Protein AF-A0A7V7VSE7-F1 (afdb_monomer_lite)

Organism: NCBI:txid94626

Secondary structure (DSSP, 8-state):
-PPPP-----------SS-EEEEEETTEEEEEE--TTEEE-TT-EEEE-SS-EEEEEEEEETT-SSEEEEEEETTS-EEEEEEEESSHHHHHHHHHHHHHHH-HHHHHTTTT-

pLDDT: mean 74.49, std 21.88, range [35.41, 97.75]

Structure (mmCIF, N/CA/C/O backbone):
data_AF-A0A7V7VSE7-F1
#
_entry.id   AF-A0A7V7VSE7-F1
#
loop_
_atom_site.group_PDB
_atom_site.id
_atom_site.type_symbol
_atom_site.label_atom_id
_atom_site.label_alt_id
_atom_site.label_comp_id
_atom_site.label_asym_id
_atom_site.label_entity_id
_atom_site.label_seq_id
_atom_site.pdbx_PDB_ins_code
_atom_site.Cartn_x
_atom_site.Cartn_y
_atom_site.Cartn_z
_atom_site.occupancy
_atom_site.B_iso_or_equiv
_atom_site.auth_seq_id
_atom_site.auth_comp_id
_atom_site.auth_asym_id
_at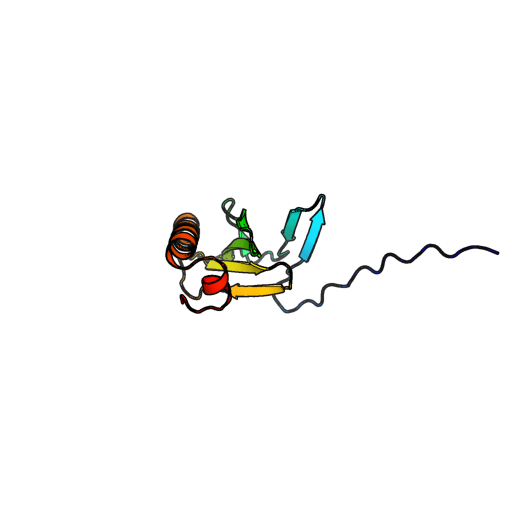om_site.auth_atom_id
_atom_site.pdbx_PDB_model_num
ATOM 1 N N . MET A 1 1 ? 43.118 -31.749 9.340 1.00 37.56 1 MET A N 1
ATOM 2 C CA . MET A 1 1 ? 42.564 -30.601 8.597 1.00 37.56 1 MET A CA 1
ATOM 3 C C . MET A 1 1 ? 41.081 -30.568 8.909 1.00 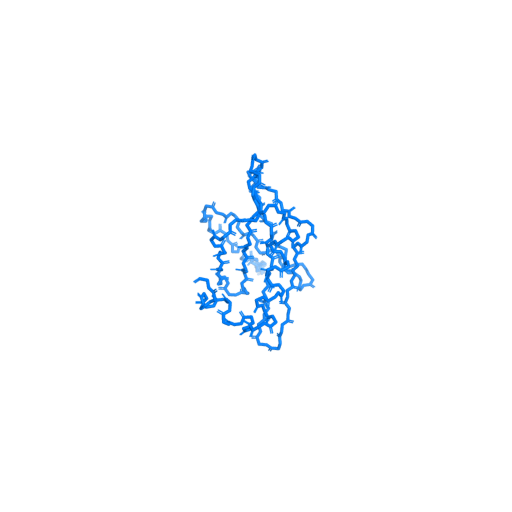37.56 1 MET A C 1
ATOM 5 O O . MET A 1 1 ? 40.406 -31.522 8.560 1.00 37.56 1 MET A O 1
ATOM 9 N N . LEU A 1 2 ? 40.616 -29.582 9.680 1.00 35.41 2 LEU A N 1
ATOM 10 C CA . LEU A 1 2 ? 39.188 -29.367 9.929 1.00 35.41 2 LEU A CA 1
ATOM 11 C C . LEU A 1 2 ? 38.733 -28.223 9.024 1.00 35.41 2 LEU A C 1
ATOM 13 O O . LEU A 1 2 ? 39.252 -27.112 9.131 1.00 35.41 2 LEU A O 1
ATOM 17 N N . GLU A 1 3 ? 37.801 -28.517 8.126 1.00 38.22 3 GLU A N 1
ATOM 18 C CA . GLU A 1 3 ? 37.113 -27.527 7.305 1.00 38.22 3 GLU A CA 1
ATOM 19 C C . GLU A 1 3 ? 36.203 -26.690 8.215 1.00 38.22 3 GLU A C 1
ATOM 21 O O . GLU A 1 3 ? 35.404 -27.226 8.985 1.00 38.22 3 GLU A O 1
ATOM 26 N N . LYS A 1 4 ? 36.371 -25.364 8.191 1.00 39.75 4 LYS A N 1
ATOM 27 C CA . LYS A 1 4 ? 35.483 -24.440 8.905 1.00 39.75 4 LYS A CA 1
ATOM 28 C C . LYS A 1 4 ? 34.152 -24.379 8.145 1.00 39.75 4 LYS A C 1
ATOM 30 O O . LYS A 1 4 ? 34.196 -24.193 6.929 1.00 39.75 4 LYS A O 1
ATOM 35 N N . PRO A 1 5 ? 32.988 -24.491 8.806 1.00 41.81 5 PRO A N 1
ATOM 36 C CA . PRO A 1 5 ? 31.719 -24.325 8.118 1.00 41.81 5 PRO A CA 1
ATOM 37 C C . PRO A 1 5 ? 31.585 -22.875 7.641 1.00 41.81 5 PRO A C 1
ATOM 39 O O . PRO A 1 5 ? 31.906 -21.939 8.377 1.00 41.81 5 PRO A O 1
ATOM 42 N N . LEU A 1 6 ? 31.136 -22.717 6.393 1.00 41.88 6 LEU A N 1
ATOM 43 C CA . LEU A 1 6 ? 30.760 -21.444 5.784 1.00 41.88 6 LEU A CA 1
ATOM 44 C C . LEU A 1 6 ? 29.816 -20.709 6.741 1.00 41.88 6 LEU A C 1
ATOM 46 O O . LEU A 1 6 ? 28.691 -21.148 6.990 1.00 41.88 6 LEU A O 1
ATOM 50 N N . ALA A 1 7 ? 30.306 -19.612 7.315 1.00 40.34 7 ALA A N 1
ATOM 51 C CA . ALA A 1 7 ? 29.472 -18.690 8.056 1.00 40.34 7 ALA A CA 1
ATOM 52 C C . ALA A 1 7 ? 28.401 -18.187 7.085 1.00 40.34 7 ALA A C 1
ATOM 54 O O . ALA A 1 7 ? 28.718 -17.499 6.116 1.00 40.34 7 ALA A O 1
ATOM 55 N N . HIS A 1 8 ? 27.146 -18.566 7.328 1.00 39.72 8 HIS A N 1
ATOM 56 C CA . HIS A 1 8 ? 26.007 -17.876 6.746 1.00 39.72 8 HIS A CA 1
ATOM 57 C C . HIS A 1 8 ? 26.137 -16.426 7.205 1.00 39.72 8 HIS A C 1
ATOM 59 O O . HIS A 1 8 ? 25.979 -16.124 8.389 1.00 39.72 8 HIS A O 1
ATOM 65 N N . GLN A 1 9 ? 26.560 -15.559 6.291 1.00 36.22 9 GLN A N 1
ATOM 66 C CA . GLN A 1 9 ? 26.650 -14.133 6.525 1.00 36.22 9 GLN A CA 1
ATOM 67 C C . GLN A 1 9 ? 25.216 -13.627 6.633 1.00 36.22 9 GLN A C 1
ATOM 69 O O . GLN A 1 9 ? 24.574 -13.310 5.638 1.00 36.22 9 GLN A O 1
ATOM 74 N N . TRP A 1 10 ? 24.691 -13.623 7.854 1.00 38.38 10 TRP A N 1
ATOM 75 C CA . TRP A 1 10 ? 23.495 -12.873 8.184 1.00 38.38 10 TRP A CA 1
ATOM 76 C C . TRP A 1 10 ? 23.835 -11.409 7.915 1.00 38.38 10 TRP A C 1
ATOM 78 O O . TRP A 1 10 ? 24.630 -10.812 8.645 1.00 38.38 10 TRP A O 1
ATOM 88 N N . LEU A 1 11 ? 23.311 -10.864 6.815 1.00 37.12 11 LEU A N 1
ATOM 89 C CA . LEU A 1 11 ? 23.272 -9.424 6.605 1.00 37.12 11 LEU A CA 1
ATOM 90 C C . LEU A 1 11 ? 22.561 -8.853 7.831 1.00 37.12 11 LEU A C 1
ATOM 92 O O . LEU A 1 11 ? 21.389 -9.148 8.058 1.00 37.12 11 LEU A O 1
ATOM 96 N N . GLN A 1 12 ? 23.295 -8.137 8.682 1.00 37.72 12 GLN A N 1
ATOM 97 C CA . GLN A 1 12 ? 22.669 -7.422 9.784 1.00 37.72 12 GLN A CA 1
ATOM 98 C C . GLN A 1 12 ? 21.836 -6.303 9.154 1.00 37.72 12 GLN A C 1
ATOM 100 O O . GLN A 1 12 ? 22.419 -5.486 8.437 1.00 37.72 12 GLN A O 1
ATOM 105 N N . PRO A 1 13 ? 20.508 -6.274 9.354 1.00 42.16 13 PRO A N 1
ATOM 106 C CA . PRO A 1 13 ? 19.697 -5.187 8.837 1.00 42.16 13 PRO A CA 1
ATOM 107 C C . PRO A 1 13 ? 20.158 -3.899 9.521 1.00 42.16 13 PRO A C 1
ATOM 109 O O . PRO A 1 13 ? 20.129 -3.783 10.748 1.00 42.16 13 PRO A O 1
ATOM 112 N N . THR A 1 14 ? 20.659 -2.949 8.734 1.00 42.12 14 THR A N 1
ATOM 113 C CA . THR A 1 14 ? 20.929 -1.597 9.216 1.00 42.12 14 THR A CA 1
ATOM 114 C C . THR A 1 14 ? 19.586 -0.943 9.502 1.00 42.12 14 THR A C 1
ATOM 116 O O . THR A 1 14 ? 18.744 -0.803 8.620 1.00 42.12 14 THR A O 1
ATOM 119 N N . LEU A 1 15 ? 19.369 -0.642 10.778 1.00 37.66 15 LEU A N 1
ATOM 120 C CA . LEU A 1 15 ? 18.099 -0.207 11.341 1.00 37.66 15 LEU A CA 1
ATOM 121 C C . LEU A 1 15 ? 17.866 1.289 11.050 1.00 37.66 15 LEU A C 1
ATOM 123 O O . LEU A 1 15 ? 18.099 2.138 11.909 1.00 37.66 15 LEU A O 1
ATOM 127 N N . ASP A 1 16 ? 17.429 1.631 9.842 1.00 36.50 16 ASP A N 1
ATOM 128 C CA . ASP A 1 16 ? 17.017 2.997 9.492 1.00 36.50 16 ASP A CA 1
ATOM 129 C C . ASP A 1 16 ? 15.559 3.235 9.899 1.00 36.50 16 ASP A C 1
ATOM 131 O O . ASP A 1 16 ? 14.683 3.162 9.058 1.00 36.50 16 ASP A O 1
ATOM 135 N N . LYS A 1 17 ? 15.299 3.486 11.195 1.00 39.62 17 LYS A N 1
ATOM 136 C CA . LYS A 1 17 ? 14.048 4.006 11.826 1.00 39.62 17 LYS A CA 1
ATOM 137 C C . LYS A 1 17 ? 12.671 3.406 11.451 1.00 39.62 17 LYS A C 1
ATOM 139 O O . LYS A 1 17 ? 11.697 3.726 12.115 1.00 39.62 17 LYS A O 1
ATOM 144 N N . VAL A 1 18 ? 12.595 2.512 10.481 1.00 44.22 18 VAL A N 1
ATOM 145 C CA . VAL A 1 18 ? 11.484 1.667 10.071 1.00 44.22 18 VAL A CA 1
ATOM 146 C C . VAL A 1 18 ? 12.153 0.314 9.877 1.00 44.22 18 VAL A C 1
ATOM 148 O O . VAL A 1 18 ? 12.945 0.120 8.955 1.00 44.22 18 VAL A O 1
ATOM 151 N N . GLY A 1 19 ? 11.965 -0.594 10.831 1.00 44.84 19 GLY A N 1
ATOM 152 C CA . GLY A 1 19 ? 12.627 -1.895 10.831 1.00 44.84 19 GLY A CA 1
ATOM 153 C C . GLY A 1 19 ? 12.065 -2.801 9.741 1.00 44.84 19 GLY A C 1
ATOM 154 O O . GLY A 1 19 ? 11.319 -3.714 10.050 1.00 44.84 19 GLY A O 1
ATOM 155 N N . ILE A 1 20 ? 12.388 -2.561 8.470 1.00 50.66 20 ILE A N 1
ATOM 156 C CA . ILE A 1 20 ? 11.941 -3.408 7.360 1.00 50.66 20 ILE A CA 1
ATOM 157 C C . ILE A 1 20 ? 12.834 -4.650 7.328 1.00 50.66 20 ILE A C 1
ATOM 159 O O . ILE A 1 20 ? 13.943 -4.630 6.794 1.00 50.66 20 ILE A O 1
ATOM 163 N N . ILE A 1 21 ? 12.369 -5.757 7.909 1.00 48.91 21 ILE A N 1
ATOM 164 C CA . ILE A 1 21 ? 13.059 -7.044 7.785 1.00 48.91 21 ILE A CA 1
ATOM 165 C C . ILE A 1 21 ? 12.464 -7.796 6.599 1.00 48.91 21 ILE A C 1
ATOM 167 O O . ILE A 1 21 ? 11.311 -8.221 6.641 1.00 48.91 21 ILE A O 1
ATOM 171 N N . ARG A 1 22 ? 13.273 -8.009 5.555 1.00 50.00 22 ARG A N 1
ATOM 172 C CA . ARG A 1 22 ? 12.930 -8.889 4.434 1.00 50.00 22 ARG A CA 1
ATOM 173 C C . ARG A 1 22 ? 13.267 -10.333 4.801 1.00 50.00 22 ARG A C 1
ATOM 175 O O . ARG A 1 22 ? 14.404 -10.774 4.632 1.00 50.00 22 ARG A O 1
ATOM 182 N N . LEU A 1 23 ? 12.292 -11.093 5.297 1.00 44.47 23 LEU A N 1
ATOM 183 C CA . LEU A 1 23 ? 12.452 -12.543 5.440 1.00 44.47 23 LEU A CA 1
ATOM 184 C C . LEU A 1 23 ? 11.996 -13.223 4.151 1.00 44.47 23 LEU A C 1
ATOM 186 O O . LEU A 1 23 ? 10.827 -13.151 3.783 1.00 44.47 23 LEU A O 1
ATOM 190 N N . THR A 1 24 ? 12.920 -13.902 3.470 1.00 41.47 24 THR A N 1
ATOM 191 C CA . THR A 1 24 ? 12.576 -14.774 2.341 1.00 41.47 24 THR A CA 1
ATOM 192 C C . THR A 1 24 ? 12.311 -16.171 2.883 1.00 41.47 24 THR A C 1
ATOM 194 O O . THR A 1 24 ? 13.241 -16.943 3.113 1.00 41.47 24 THR A O 1
ATOM 197 N N . VAL A 1 25 ? 11.042 -16.515 3.096 1.00 38.84 25 VAL A N 1
ATOM 198 C CA . VAL A 1 25 ? 10.640 -17.897 3.388 1.00 38.84 25 VAL A CA 1
ATOM 199 C C . VAL A 1 25 ? 9.857 -18.399 2.183 1.00 38.84 25 VAL A C 1
ATOM 201 O O . VAL A 1 25 ? 8.808 -17.861 1.839 1.00 38.84 25 VAL A O 1
ATOM 204 N N . THR A 1 26 ? 10.376 -19.422 1.498 1.00 41.19 26 THR A N 1
ATOM 205 C CA . THR A 1 26 ? 9.721 -20.064 0.335 1.00 41.19 26 THR A CA 1
ATOM 206 C C . THR A 1 26 ? 9.383 -19.125 -0.836 1.00 41.19 26 THR A C 1
ATOM 208 O O . THR A 1 26 ? 8.379 -19.321 -1.512 1.00 41.19 26 THR A O 1
ATOM 211 N N . GLY A 1 27 ? 10.208 -18.101 -1.085 1.00 41.44 27 GLY A N 1
ATOM 212 C CA . GLY A 1 27 ? 10.003 -17.157 -2.196 1.00 41.44 27 GLY A CA 1
ATOM 213 C C . GLY A 1 27 ? 8.951 -16.076 -1.935 1.00 41.44 27 GLY A C 1
ATOM 214 O O . GLY A 1 27 ? 8.654 -15.301 -2.831 1.00 41.44 27 GLY A O 1
ATOM 215 N N . ARG A 1 28 ? 8.410 -15.994 -0.714 1.00 40.47 28 ARG A N 1
ATOM 216 C CA . ARG A 1 28 ? 7.556 -14.886 -0.280 1.00 40.47 28 ARG A CA 1
ATOM 217 C C . ARG A 1 28 ? 8.370 -13.921 0.560 1.00 40.47 28 ARG A C 1
ATOM 219 O O . ARG A 1 28 ? 9.080 -14.351 1.473 1.00 40.47 28 ARG A O 1
ATOM 226 N N . VAL A 1 29 ? 8.261 -12.638 0.239 1.00 46.84 29 VAL A N 1
ATOM 227 C CA . VAL A 1 29 ? 8.764 -11.567 1.088 1.00 46.84 29 VAL A CA 1
ATOM 228 C C . VAL A 1 29 ? 7.759 -11.376 2.214 1.00 46.84 29 VAL A C 1
ATOM 230 O O . VAL A 1 29 ? 6.601 -11.052 1.980 1.00 46.84 29 VAL A O 1
ATOM 233 N N . ILE A 1 30 ? 8.184 -11.640 3.445 1.00 48.34 30 ILE A N 1
ATOM 234 C CA . ILE A 1 30 ? 7.422 -11.238 4.624 1.00 48.34 30 ILE A CA 1
ATOM 235 C C . ILE A 1 30 ? 8.098 -9.982 5.139 1.00 48.34 30 ILE A C 1
ATOM 237 O O . ILE A 1 30 ? 9.201 -10.055 5.683 1.00 48.34 30 ILE A O 1
ATOM 241 N N . MET A 1 31 ? 7.441 -8.845 4.930 1.00 53.50 31 MET A N 1
ATOM 242 C CA . MET A 1 31 ? 7.785 -7.610 5.610 1.00 53.50 31 MET A CA 1
ATOM 243 C C . MET A 1 31 ? 7.349 -7.747 7.067 1.00 53.50 31 MET A C 1
ATOM 245 O O . MET A 1 31 ? 6.159 -7.738 7.373 1.00 53.50 31 MET A O 1
ATOM 249 N N . ILE A 1 32 ? 8.314 -7.921 7.966 1.00 51.88 32 ILE A N 1
ATOM 250 C CA . ILE A 1 32 ? 8.067 -7.772 9.398 1.00 51.88 32 ILE A CA 1
ATOM 251 C C . ILE A 1 32 ? 8.611 -6.412 9.770 1.00 51.88 32 ILE A C 1
ATOM 253 O O . ILE A 1 32 ? 9.825 -6.238 9.865 1.00 51.88 32 ILE A O 1
ATOM 257 N N . ILE A 1 33 ? 7.705 -5.462 9.951 1.00 55.22 33 ILE A N 1
ATOM 258 C CA . ILE A 1 33 ? 8.012 -4.262 10.705 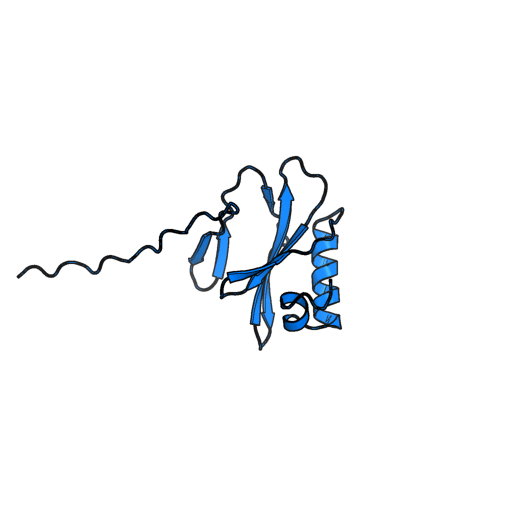1.00 55.22 33 ILE A CA 1
ATOM 259 C C . ILE A 1 33 ? 7.759 -4.640 12.162 1.00 55.22 33 ILE A C 1
ATOM 261 O O . ILE A 1 33 ? 6.613 -4.739 12.599 1.00 55.22 33 ILE A O 1
ATOM 265 N N . ASP A 1 34 ? 8.838 -4.974 12.875 1.00 55.56 34 ASP A N 1
ATOM 266 C CA . ASP A 1 34 ? 8.807 -5.155 14.330 1.00 55.56 34 ASP A CA 1
ATOM 267 C C . ASP A 1 34 ? 8.719 -3.775 14.963 1.00 55.56 34 ASP A C 1
ATOM 269 O O . ASP A 1 34 ? 9.705 -3.201 15.420 1.00 55.56 34 ASP A O 1
ATOM 273 N N . ASP A 1 35 ? 7.533 -3.197 14.865 1.00 60.44 35 ASP A N 1
ATOM 274 C CA . ASP A 1 35 ? 7.265 -1.908 15.446 1.00 60.44 35 ASP A CA 1
ATOM 275 C C . ASP A 1 35 ? 5.918 -1.982 16.147 1.00 60.44 35 ASP A C 1
ATOM 277 O O . ASP A 1 35 ? 4.849 -2.011 15.530 1.00 60.44 35 ASP A O 1
ATOM 281 N N . SER A 1 36 ? 5.999 -2.054 17.475 1.00 67.06 36 SER A N 1
ATOM 282 C CA . SER A 1 36 ? 4.850 -1.954 18.365 1.00 67.06 36 SER A CA 1
ATOM 283 C C . SER A 1 36 ? 4.085 -0.648 18.189 1.00 67.06 36 SER A C 1
ATOM 285 O O . SER A 1 36 ? 3.044 -0.501 18.816 1.00 67.06 36 SER A O 1
ATOM 287 N N . ASP A 1 37 ? 4.564 0.286 17.371 1.00 83.00 37 ASP A N 1
ATOM 288 C CA . ASP A 1 37 ? 3.914 1.558 17.115 1.00 83.00 37 ASP A CA 1
ATOM 289 C C . ASP A 1 37 ? 3.014 1.523 15.870 1.00 83.00 37 ASP A C 1
ATOM 291 O O . ASP A 1 37 ? 2.317 2.506 15.623 1.00 83.00 37 ASP A O 1
ATOM 295 N N . TYR A 1 38 ? 2.925 0.403 15.133 1.00 85.06 38 TYR A N 1
ATOM 296 C CA . TYR A 1 38 ? 2.093 0.301 13.924 1.00 85.06 38 TYR A CA 1
ATOM 297 C C . TYR A 1 38 ? 1.159 -0.918 13.878 1.00 85.06 38 TYR A C 1
ATOM 299 O O . TYR A 1 38 ? 1.460 -2.012 14.352 1.00 85.06 38 TYR A O 1
ATOM 307 N N . VAL A 1 39 ? 0.010 -0.726 13.226 1.00 88.31 39 VAL A N 1
ATOM 308 C CA . VAL A 1 39 ? -0.961 -1.762 12.858 1.00 88.31 39 VAL A CA 1
ATOM 309 C C . VAL A 1 39 ? -0.956 -1.929 11.349 1.00 88.31 39 VAL A C 1
ATOM 311 O O . VAL A 1 39 ? -1.171 -0.967 10.612 1.00 88.31 39 VAL A O 1
ATOM 314 N N . TYR A 1 40 ? -0.798 -3.169 10.899 1.00 87.50 40 TYR A N 1
ATOM 315 C CA . TYR A 1 40 ? -0.878 -3.544 9.490 1.00 87.50 40 TYR A CA 1
ATOM 316 C C . TYR A 1 40 ? -2.256 -4.090 9.154 1.00 87.50 40 TYR A C 1
ATOM 318 O O . TYR A 1 40 ? -2.855 -4.842 9.927 1.00 87.50 40 TYR A O 1
ATOM 326 N N . SER A 1 41 ? -2.756 -3.723 7.982 1.00 89.94 41 SER A N 1
ATOM 327 C CA . SER A 1 41 ? -3.989 -4.288 7.461 1.00 89.94 41 SER A CA 1
ATOM 328 C C . SER A 1 41 ? -3.769 -5.738 7.033 1.00 89.94 41 SER A C 1
ATOM 330 O O . SER A 1 41 ? -2.715 -6.118 6.527 1.00 89.94 41 SER A O 1
ATOM 332 N N . THR A 1 42 ? -4.814 -6.554 7.144 1.00 90.56 42 THR A N 1
ATOM 333 C CA . THR A 1 42 ? -4.846 -7.883 6.518 1.00 90.56 42 THR A CA 1
ATOM 334 C C . THR A 1 42 ? -4.931 -7.818 4.989 1.00 90.56 42 THR A C 1
ATOM 336 O O . THR A 1 42 ? -4.871 -8.856 4.338 1.00 90.56 42 THR A O 1
ATOM 339 N N . LEU A 1 43 ? -5.132 -6.623 4.424 1.00 92.19 43 LEU A N 1
ATOM 340 C CA . LEU A 1 43 ? -5.191 -6.357 2.987 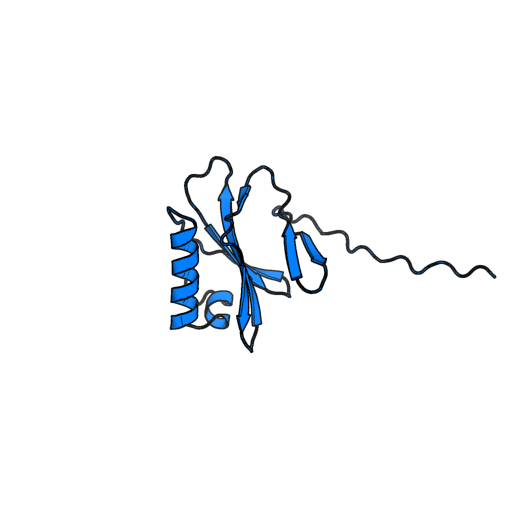1.00 92.19 43 LEU A CA 1
ATOM 341 C C . LEU A 1 43 ? -3.814 -6.147 2.346 1.00 92.19 43 LEU A C 1
ATOM 343 O O . LEU A 1 43 ? -3.741 -6.038 1.121 1.00 92.19 43 LEU A O 1
ATOM 347 N N . CYS A 1 44 ? -2.739 -6.101 3.141 1.00 88.69 44 CYS A N 1
ATOM 348 C CA . CYS A 1 44 ? -1.381 -6.115 2.608 1.00 88.69 44 CYS A CA 1
ATOM 349 C C . CYS A 1 44 ? -1.196 -7.314 1.669 1.00 88.69 44 CYS A C 1
ATOM 351 O O . CYS A 1 44 ? -1.625 -8.431 1.975 1.00 88.69 44 CYS A O 1
ATOM 353 N N . LYS A 1 45 ? -0.560 -7.087 0.520 1.00 87.19 45 LYS A N 1
ATOM 354 C CA . LYS A 1 45 ? -0.400 -8.107 -0.520 1.00 87.19 45 LYS A CA 1
ATOM 355 C C . LYS A 1 45 ? 0.874 -7.883 -1.314 1.00 87.19 45 LYS A C 1
ATOM 357 O O . LYS A 1 45 ? 1.321 -6.753 -1.456 1.00 87.19 45 LYS A O 1
ATOM 362 N N . THR A 1 46 ? 1.394 -8.947 -1.904 1.00 88.88 46 THR A N 1
ATOM 363 C CA . THR A 1 46 ? 2.369 -8.831 -2.988 1.00 88.88 46 THR A CA 1
ATOM 364 C C . THR A 1 46 ? 1.605 -8.661 -4.299 1.00 88.88 46 THR A C 1
ATOM 366 O O . THR A 1 46 ? 0.645 -9.391 -4.565 1.00 88.88 46 THR A O 1
ATOM 369 N N . PHE A 1 47 ? 2.006 -7.677 -5.093 1.00 89.31 47 PHE A N 1
ATOM 370 C CA . PHE A 1 47 ? 1.542 -7.456 -6.452 1.00 89.31 47 PHE A CA 1
ATOM 371 C C . PHE A 1 47 ? 2.677 -7.795 -7.417 1.00 89.31 47 PHE A C 1
ATOM 373 O O . PHE A 1 47 ? 3.808 -7.336 -7.258 1.00 89.31 47 PHE A O 1
ATOM 380 N N . GLU A 1 48 ? 2.362 -8.616 -8.410 1.00 90.75 48 GLU A N 1
ATOM 381 C CA . GLU A 1 48 ? 3.298 -9.057 -9.436 1.00 90.75 48 GLU A CA 1
ATOM 382 C C . GLU A 1 48 ? 2.738 -8.668 -10.799 1.00 90.75 48 GLU A C 1
ATOM 384 O O . GLU A 1 48 ? 1.600 -9.004 -11.132 1.00 90.75 48 GLU A O 1
ATOM 389 N N . ASP A 1 49 ? 3.563 -7.971 -11.568 1.00 86.12 49 ASP A N 1
ATOM 390 C CA . ASP A 1 49 ? 3.385 -7.746 -12.996 1.00 86.12 49 ASP A CA 1
ATOM 391 C C . ASP A 1 49 ? 4.640 -8.249 -13.731 1.00 86.12 49 ASP A C 1
ATOM 393 O O . ASP A 1 49 ? 5.677 -8.481 -13.106 1.00 86.12 49 ASP A O 1
ATOM 397 N N . ASP A 1 50 ? 4.574 -8.412 -15.054 1.00 81.69 50 ASP A N 1
ATOM 398 C CA . ASP A 1 50 ? 5.689 -8.930 -15.868 1.00 81.69 50 ASP A CA 1
ATOM 399 C C . ASP A 1 50 ? 6.991 -8.114 -15.708 1.00 81.69 50 ASP A C 1
ATOM 401 O O . ASP A 1 50 ? 8.084 -8.603 -16.006 1.00 81.69 50 ASP A O 1
ATOM 405 N N . SER A 1 51 ? 6.873 -6.863 -15.255 1.00 80.56 51 SER A N 1
ATOM 406 C CA . SER A 1 51 ? 7.966 -5.898 -15.137 1.00 80.56 51 SER A CA 1
ATOM 407 C C . SER A 1 51 ? 8.547 -5.747 -13.726 1.00 80.56 51 SER A C 1
ATOM 409 O O . SER A 1 51 ? 9.731 -5.433 -13.599 1.00 80.56 51 SER A O 1
ATOM 411 N N . VAL A 1 52 ? 7.752 -5.961 -12.672 1.00 85.31 52 VAL A N 1
ATOM 412 C CA . VAL A 1 52 ? 8.157 -5.677 -11.289 1.00 85.31 52 VAL A CA 1
ATOM 413 C C . VAL A 1 52 ? 7.296 -6.434 -10.276 1.00 85.31 52 VAL A C 1
ATOM 415 O O . VAL A 1 52 ? 6.109 -6.690 -10.482 1.00 85.31 52 VAL A O 1
ATOM 418 N N . THR A 1 53 ? 7.905 -6.769 -9.140 1.00 88.44 53 THR A N 1
ATOM 419 C CA . THR A 1 53 ? 7.204 -7.258 -7.950 1.00 88.44 53 THR A CA 1
ATOM 420 C C . THR A 1 53 ? 7.273 -6.199 -6.865 1.00 88.44 53 THR A C 1
ATOM 422 O O . THR A 1 53 ? 8.373 -5.800 -6.470 1.00 88.44 53 THR A O 1
ATOM 425 N N . VAL A 1 54 ? 6.113 -5.800 -6.351 1.00 88.69 54 VAL A N 1
ATOM 426 C CA . VAL A 1 54 ? 6.003 -4.849 -5.244 1.00 88.69 54 VAL A CA 1
ATOM 427 C C . VAL A 1 54 ? 5.205 -5.453 -4.099 1.00 88.69 54 VAL A C 1
ATOM 429 O O . VAL A 1 54 ? 4.204 -6.141 -4.302 1.00 88.69 54 VAL A O 1
ATOM 432 N N . ASP A 1 55 ? 5.616 -5.157 -2.878 1.00 88.25 55 ASP A N 1
ATOM 433 C CA . ASP A 1 55 ? 4.805 -5.386 -1.697 1.00 88.25 55 ASP A CA 1
ATOM 434 C C . ASP A 1 55 ? 3.968 -4.137 -1.420 1.00 88.25 55 ASP A C 1
ATOM 436 O O . ASP A 1 55 ? 4.485 -3.034 -1.253 1.00 88.25 55 ASP A O 1
ATOM 440 N N . VAL A 1 56 ? 2.653 -4.327 -1.389 1.00 91.56 56 VAL A N 1
ATOM 441 C CA . VAL A 1 56 ? 1.650 -3.307 -1.101 1.00 91.56 56 VAL A CA 1
ATOM 442 C C . VAL A 1 56 ? 1.337 -3.367 0.385 1.00 91.56 56 VAL A C 1
ATOM 444 O O . VAL A 1 56 ? 0.715 -4.320 0.868 1.00 91.56 56 VAL A O 1
ATOM 447 N N . ILE A 1 57 ? 1.770 -2.348 1.115 1.00 90.44 57 ILE A N 1
ATOM 448 C CA . ILE A 1 57 ? 1.692 -2.283 2.568 1.00 90.44 57 ILE A CA 1
ATOM 449 C C . ILE A 1 57 ? 0.705 -1.202 2.967 1.00 90.44 57 ILE A C 1
ATOM 451 O O . ILE A 1 57 ? 0.907 -0.018 2.710 1.00 90.44 57 ILE A O 1
ATOM 455 N N . VAL A 1 58 ? -0.363 -1.621 3.635 1.00 91.88 58 VAL A N 1
ATOM 456 C CA . VAL A 1 58 ? -1.371 -0.726 4.192 1.00 91.88 58 VAL A CA 1
ATOM 457 C C . VAL A 1 58 ? -1.258 -0.770 5.705 1.00 91.88 58 VAL A C 1
ATOM 459 O O . VAL A 1 58 ? -1.429 -1.823 6.322 1.00 91.88 58 VAL A O 1
ATOM 462 N N . TYR A 1 59 ? -0.946 0.368 6.308 1.00 90.50 59 TYR A N 1
ATOM 463 C CA . TYR A 1 59 ? -0.601 0.438 7.724 1.00 90.50 59 TYR A CA 1
ATOM 464 C C . TYR A 1 59 ? -1.070 1.741 8.356 1.00 90.50 59 TYR A C 1
ATOM 466 O O . TYR A 1 59 ? -1.456 2.683 7.670 1.00 90.50 59 TYR A O 1
ATOM 474 N N . LYS A 1 60 ? -1.061 1.790 9.680 1.00 90.8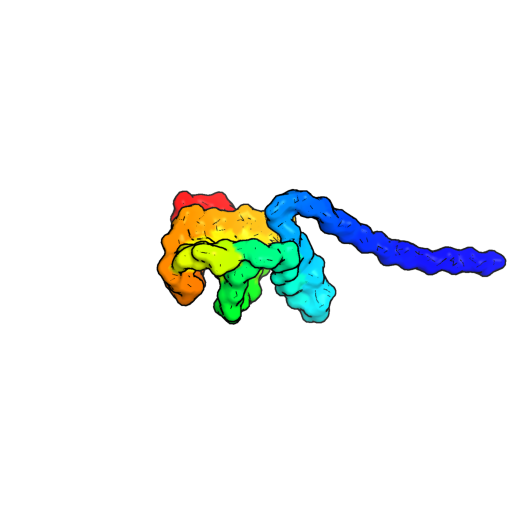1 60 LYS A N 1
ATOM 475 C CA . LYS A 1 60 ? -1.318 2.998 10.459 1.00 90.81 60 LYS A CA 1
ATOM 476 C C . LYS A 1 60 ? -0.558 2.947 11.769 1.00 90.81 60 LYS A C 1
ATOM 478 O O . LYS A 1 60 ? -0.206 1.863 12.223 1.00 90.81 60 LYS A O 1
ATOM 483 N N . GLU A 1 61 ? -0.361 4.091 12.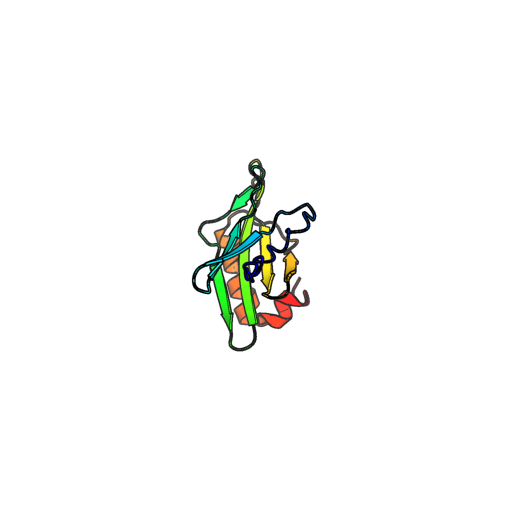405 1.00 89.06 61 GLU A N 1
ATOM 484 C CA . GLU A 1 61 ? 0.126 4.125 13.785 1.00 89.06 61 GLU A CA 1
ATOM 485 C C . GLU A 1 61 ? -0.882 3.438 14.724 1.00 89.06 61 GLU A C 1
ATOM 487 O O . GLU A 1 61 ? -2.093 3.441 14.474 1.00 89.06 61 GLU A O 1
ATOM 492 N N . ASN A 1 62 ? -0.401 2.865 15.825 1.00 85.44 62 ASN A N 1
ATOM 493 C CA . ASN A 1 62 ? -1.205 2.085 16.766 1.00 85.44 62 ASN A CA 1
ATOM 494 C C . ASN A 1 62 ? -2.340 2.916 17.385 1.00 85.44 62 ASN A C 1
ATOM 496 O O . ASN A 1 62 ? -3.478 2.459 17.499 1.00 85.44 62 ASN A O 1
ATOM 500 N N . GLU A 1 63 ? -2.044 4.178 17.698 1.00 86.94 63 GLU A N 1
ATOM 501 C CA . GLU A 1 63 ? -3.021 5.175 18.153 1.00 86.94 63 GLU A CA 1
ATOM 502 C C . GLU A 1 63 ? -3.595 6.019 16.994 1.00 86.94 63 GLU A C 1
ATOM 504 O O . GLU A 1 63 ? -4.480 6.856 17.188 1.00 86.94 63 GLU A O 1
ATOM 509 N N . GLY A 1 64 ? -3.129 5.774 15.767 1.00 87.25 64 GLY A N 1
ATOM 510 C CA . GLY A 1 64 ? -3.553 6.456 14.554 1.00 87.25 64 GLY A CA 1
ATOM 511 C C . GLY A 1 64 ? -4.955 6.045 14.097 1.00 87.25 64 GLY A C 1
ATOM 512 O O . GLY A 1 64 ? -5.368 4.879 14.150 1.00 87.25 64 GLY A O 1
ATOM 513 N N . SER A 1 65 ? -5.703 7.028 13.589 1.00 91.00 65 SER A N 1
ATOM 514 C CA . SER A 1 65 ? -7.015 6.806 12.957 1.00 91.00 65 SER A CA 1
ATOM 515 C C . SER A 1 65 ? -6.948 6.701 11.434 1.00 91.00 65 SER A C 1
ATOM 517 O O . SER A 1 65 ? -7.918 6.263 10.821 1.00 91.00 65 SER A O 1
ATOM 519 N N . LYS A 1 66 ? -5.822 7.093 10.831 1.00 95.75 66 LYS A N 1
ATOM 520 C CA . LYS A 1 66 ? -5.637 7.160 9.382 1.00 95.75 66 LYS A CA 1
ATOM 521 C C . LYS A 1 66 ? -4.707 6.066 8.898 1.00 95.75 66 LYS A C 1
ATOM 523 O O . LYS A 1 66 ? -3.702 5.789 9.542 1.00 95.75 66 LYS A O 1
ATOM 528 N N . TRP A 1 67 ? -5.051 5.495 7.757 1.00 95.31 67 TRP A N 1
ATOM 529 C CA . TRP A 1 67 ? -4.263 4.498 7.053 1.00 95.31 67 TRP A CA 1
ATOM 530 C C . TRP A 1 67 ? -3.370 5.158 6.013 1.00 95.31 67 TRP A C 1
ATOM 532 O O . TRP A 1 67 ? -3.745 6.155 5.402 1.00 95.31 67 TRP A O 1
ATOM 542 N N . LEU A 1 68 ? -2.199 4.580 5.812 1.00 92.69 68 LEU A N 1
ATOM 543 C CA . LEU A 1 68 ? -1.200 4.972 4.837 1.00 92.69 68 LEU A CA 1
ATOM 544 C C . LEU A 1 68 ? -0.920 3.792 3.913 1.00 92.69 68 LEU A C 1
ATOM 546 O O . LEU A 1 68 ? -1.107 2.630 4.287 1.00 92.69 68 LEU A O 1
ATOM 550 N N . LEU A 1 69 ? -0.462 4.119 2.711 1.00 92.69 69 LEU A N 1
ATOM 551 C CA . LEU A 1 69 ? -0.045 3.166 1.696 1.00 92.69 69 LEU A CA 1
ATOM 552 C C . LEU A 1 69 ? 1.459 3.320 1.471 1.00 92.69 69 LEU A C 1
ATOM 554 O O . LEU A 1 69 ? 1.954 4.424 1.258 1.00 92.69 69 LEU A O 1
ATOM 558 N N . CYS A 1 70 ? 2.173 2.206 1.501 1.00 89.94 70 CYS A N 1
ATOM 559 C CA . CYS A 1 70 ? 3.583 2.123 1.162 1.00 89.94 70 CYS A CA 1
ATOM 560 C C . CYS A 1 70 ? 3.780 0.986 0.162 1.00 89.94 70 CYS A C 1
ATOM 562 O O . CYS A 1 70 ? 3.229 -0.101 0.337 1.00 89.94 70 CYS A O 1
ATOM 564 N N . LEU A 1 71 ? 4.538 1.253 -0.895 1.00 90.00 71 LEU A N 1
ATOM 565 C CA . LEU A 1 71 ? 4.942 0.264 -1.882 1.00 90.00 71 LEU A CA 1
ATOM 566 C C . LEU A 1 71 ? 6.430 -0.007 -1.722 1.00 90.00 71 LEU A C 1
ATOM 568 O O . LEU A 1 71 ? 7.221 0.932 -1.615 1.00 90.00 71 LEU A O 1
ATOM 572 N N . VAL A 1 72 ? 6.803 -1.283 -1.708 1.00 86.75 72 VAL A N 1
ATOM 573 C CA . VAL A 1 72 ? 8.197 -1.699 -1.551 1.00 86.75 72 VAL A CA 1
ATOM 574 C C . VAL A 1 72 ? 8.590 -2.664 -2.656 1.00 86.75 72 VAL A C 1
ATOM 576 O O . VAL A 1 72 ? 8.019 -3.740 -2.795 1.00 86.75 72 VAL A O 1
ATOM 579 N N . GLU A 1 73 ? 9.588 -2.281 -3.439 1.00 84.06 73 GLU A N 1
ATOM 580 C CA . GLU A 1 73 ? 10.193 -3.112 -4.472 1.00 84.06 73 GLU A CA 1
ATOM 581 C C . GLU A 1 73 ? 11.228 -4.082 -3.904 1.00 84.06 73 GLU A C 1
ATOM 583 O O . GLU A 1 73 ? 11.780 -3.912 -2.812 1.00 84.06 73 GLU A O 1
ATOM 588 N N . GLN A 1 74 ? 11.568 -5.092 -4.706 1.00 74.81 74 GLN A N 1
ATOM 589 C CA . GLN A 1 74 ? 12.587 -6.070 -4.341 1.00 74.81 74 GLN A CA 1
ATOM 590 C C . GLN A 1 74 ? 13.967 -5.446 -4.070 1.00 74.81 74 GLN A C 1
ATOM 592 O O . GLN A 1 74 ? 14.698 -5.972 -3.232 1.00 74.81 74 GLN A O 1
ATOM 597 N N . ASP A 1 75 ? 14.321 -4.342 -4.723 1.00 75.44 75 ASP A N 1
ATOM 598 C CA . ASP A 1 75 ? 15.630 -3.696 -4.564 1.00 75.44 75 ASP A CA 1
ATOM 599 C C . ASP A 1 75 ? 15.644 -2.598 -3.487 1.00 75.44 75 ASP A C 1
ATOM 601 O O . ASP A 1 75 ? 16.559 -1.779 -3.449 1.00 75.44 75 ASP A O 1
ATOM 605 N N . TRP A 1 76 ? 14.666 -2.614 -2.571 1.00 69.25 76 TRP A N 1
ATOM 606 C CA . TRP A 1 76 ? 14.490 -1.617 -1.505 1.00 69.25 76 TRP A CA 1
ATOM 607 C C . TRP A 1 76 ? 14.086 -0.224 -2.003 1.00 69.25 76 TRP A C 1
ATOM 609 O O . TRP A 1 76 ? 14.218 0.753 -1.265 1.00 69.25 76 TRP A O 1
ATOM 619 N N . GLY A 1 77 ? 13.557 -0.128 -3.226 1.00 78.94 77 GLY A N 1
ATOM 620 C CA . GLY A 1 77 ? 12.784 1.033 -3.655 1.00 78.94 77 GLY A CA 1
ATOM 621 C C . GLY A 1 77 ? 11.532 1.141 -2.788 1.00 78.94 77 GLY A C 1
ATOM 622 O O . GLY A 1 77 ? 10.771 0.181 -2.688 1.00 78.94 77 GLY A O 1
ATOM 623 N N . ILE A 1 78 ? 11.350 2.273 -2.112 1.00 82.94 78 ILE A N 1
ATOM 624 C CA . ILE A 1 78 ? 10.199 2.520 -1.241 1.00 82.94 78 ILE A CA 1
ATOM 625 C C . ILE A 1 78 ? 9.493 3.770 -1.740 1.00 82.94 78 ILE A C 1
ATOM 627 O O . ILE A 1 78 ? 10.106 4.833 -1.830 1.00 82.94 78 ILE A O 1
ATOM 631 N N . MET A 1 79 ? 8.195 3.647 -1.993 1.00 87.31 79 MET A N 1
ATOM 632 C CA . MET A 1 79 ? 7.320 4.777 -2.272 1.00 87.31 79 MET A CA 1
ATOM 633 C C . MET A 1 79 ? 6.266 4.865 -1.171 1.00 87.31 79 MET A C 1
ATOM 635 O O . MET A 1 79 ? 5.529 3.911 -0.916 1.00 87.31 79 MET A O 1
ATOM 639 N N . HIS A 1 80 ? 6.217 6.007 -0.489 1.00 85.25 80 HIS A N 1
ATOM 640 C CA . HIS A 1 80 ? 5.156 6.317 0.461 1.00 85.25 80 HIS A CA 1
ATOM 641 C C . HIS A 1 80 ? 4.111 7.185 -0.223 1.00 85.25 80 HIS A C 1
ATOM 643 O O . HIS A 1 80 ? 4.430 8.234 -0.776 1.00 85.25 80 HIS A O 1
ATOM 649 N N . CYS A 1 81 ? 2.852 6.769 -0.141 1.00 86.75 81 CYS A N 1
ATOM 650 C CA . CYS A 1 81 ? 1.755 7.644 -0.496 1.00 86.75 81 CYS A CA 1
ATOM 651 C C . CYS A 1 81 ? 1.545 8.646 0.644 1.00 86.75 81 CYS A C 1
ATOM 653 O O . CYS A 1 81 ? 1.175 8.260 1.755 1.00 86.75 81 CYS A O 1
ATOM 655 N N . ASP A 1 82 ? 1.730 9.932 0.353 1.00 82.38 82 ASP A N 1
ATOM 656 C CA . ASP A 1 82 ? 1.549 11.015 1.329 1.00 82.38 82 ASP A CA 1
ATOM 657 C C . ASP A 1 82 ? 0.076 11.251 1.711 1.00 82.38 82 ASP A C 1
ATOM 659 O O . ASP A 1 82 ? -0.220 11.973 2.666 1.00 82.38 82 ASP A O 1
ATOM 663 N N . THR A 1 83 ? -0.870 10.654 0.978 1.00 89.06 83 THR A N 1
ATOM 664 C CA . THR A 1 83 ? -2.304 10.826 1.233 1.00 89.06 83 THR A CA 1
ATOM 665 C C . THR A 1 83 ? -2.793 9.841 2.301 1.00 89.06 83 THR A C 1
ATOM 667 O O . THR A 1 83 ? -2.756 8.632 2.080 1.00 89.06 83 THR A O 1
ATOM 670 N N . PRO A 1 84 ? -3.317 10.321 3.444 1.00 94.06 84 PRO A N 1
ATOM 671 C CA . PRO A 1 84 ? -3.935 9.461 4.445 1.00 94.06 84 PRO A CA 1
ATOM 672 C C . PRO A 1 84 ? -5.366 9.056 4.064 1.00 94.06 84 PRO A C 1
ATOM 674 O O . PRO A 1 84 ? -6.154 9.866 3.575 1.00 94.06 84 PRO A O 1
ATOM 677 N N . PHE A 1 85 ? -5.744 7.824 4.402 1.00 96.69 85 PHE A N 1
ATOM 678 C CA . PHE A 1 85 ? -7.054 7.225 4.135 1.00 96.69 85 PHE A CA 1
ATOM 679 C C . PHE A 1 85 ? -7.830 6.954 5.433 1.00 96.69 85 PHE A C 1
ATOM 681 O O . PHE A 1 85 ? -7.237 6.721 6.487 1.00 96.69 85 PHE A O 1
ATOM 688 N N . ASP A 1 86 ? -9.167 6.961 5.389 1.00 97.62 86 ASP A N 1
ATOM 689 C CA . ASP A 1 86 ? -9.991 6.633 6.569 1.00 97.62 86 ASP A CA 1
ATOM 690 C C . ASP A 1 86 ? -10.038 5.128 6.849 1.00 97.62 86 ASP A C 1
ATOM 692 O O . ASP A 1 86 ? -10.210 4.698 7.989 1.00 97.62 86 ASP A O 1
ATOM 696 N N . THR A 1 87 ? -9.880 4.315 5.807 1.00 97.19 87 THR A N 1
ATOM 697 C CA . THR A 1 87 ? -9.914 2.854 5.889 1.00 97.19 87 THR A CA 1
ATOM 698 C C . THR A 1 87 ? -8.766 2.247 5.100 1.00 97.19 87 THR A C 1
ATOM 700 O O . THR A 1 87 ? -8.332 2.788 4.083 1.00 97.19 87 THR A O 1
ATOM 703 N N . ASP A 1 88 ? -8.309 1.084 5.543 1.00 96.25 88 ASP A N 1
ATOM 704 C CA . ASP A 1 88 ? -7.342 0.269 4.817 1.00 96.25 88 ASP A CA 1
ATOM 705 C C . ASP A 1 88 ? -7.854 -0.129 3.428 1.00 96.25 88 ASP A C 1
ATOM 707 O O . ASP A 1 88 ? -7.104 -0.127 2.454 1.00 96.25 88 ASP A O 1
ATOM 711 N N . LYS A 1 89 ? -9.159 -0.391 3.313 1.00 97.75 89 LYS A N 1
ATOM 712 C CA . LYS A 1 89 ? -9.813 -0.650 2.032 1.00 97.75 89 LYS A CA 1
ATOM 713 C C . LYS A 1 89 ? -9.681 0.522 1.060 1.00 97.75 89 LYS A C 1
ATOM 715 O O . LYS A 1 89 ? -9.394 0.283 -0.103 1.00 97.75 89 LYS A O 1
ATOM 720 N N . GLN A 1 90 ? -9.872 1.764 1.505 1.00 97.62 90 GLN A N 1
ATOM 721 C CA . GLN A 1 90 ? -9.694 2.927 0.628 1.00 97.62 90 GLN A CA 1
ATOM 722 C C . GLN A 1 90 ? -8.250 3.071 0.147 1.00 97.62 90 GLN A C 1
ATOM 724 O O . GLN A 1 90 ? -8.046 3.398 -1.017 1.00 97.62 90 GLN A O 1
ATOM 729 N N . ALA A 1 91 ? -7.269 2.802 1.013 1.00 96.19 91 ALA A N 1
ATOM 730 C CA . ALA A 1 91 ? -5.861 2.814 0.625 1.00 96.19 91 ALA A CA 1
ATOM 731 C C . ALA A 1 91 ? -5.567 1.758 -0.456 1.00 96.19 91 ALA A C 1
ATOM 733 O O . ALA A 1 91 ? -4.891 2.045 -1.444 1.00 96.19 91 ALA A O 1
ATOM 734 N N . LEU A 1 92 ? -6.122 0.550 -0.309 1.00 95.88 92 LEU A N 1
ATOM 735 C CA . LEU A 1 92 ? -5.959 -0.507 -1.306 1.00 95.88 92 LEU A CA 1
ATOM 736 C C . LEU A 1 92 ? -6.727 -0.221 -2.606 1.00 95.88 92 LEU A C 1
ATOM 738 O O . LEU A 1 92 ? -6.178 -0.406 -3.687 1.00 95.88 92 LEU A O 1
ATOM 742 N N . ASP A 1 93 ? -7.973 0.247 -2.517 1.00 96.94 93 ASP A N 1
ATOM 743 C CA . ASP A 1 93 ? -8.787 0.591 -3.689 1.00 96.94 93 ASP A CA 1
ATOM 744 C C . ASP A 1 93 ? -8.119 1.727 -4.491 1.00 96.94 93 ASP A C 1
ATOM 746 O O . ASP A 1 93 ? -8.167 1.735 -5.723 1.00 96.94 93 ASP A O 1
ATOM 750 N N . PHE A 1 94 ? -7.453 2.663 -3.802 1.00 95.12 94 PHE A N 1
ATOM 751 C CA . PHE A 1 94 ? -6.616 3.682 -4.430 1.00 95.12 94 PHE A CA 1
ATOM 752 C C . PHE A 1 94 ? -5.444 3.050 -5.196 1.00 95.12 94 PHE A C 1
ATOM 754 O O . PHE A 1 94 ? -5.269 3.357 -6.373 1.00 95.12 94 PHE A O 1
ATOM 761 N N . PHE A 1 95 ? -4.685 2.141 -4.570 1.00 95.38 95 PHE A N 1
ATOM 762 C CA . PHE A 1 95 ? -3.599 1.416 -5.240 1.00 95.38 95 PHE A CA 1
ATOM 763 C C . PHE A 1 95 ? -4.095 0.687 -6.494 1.00 95.38 95 PHE A C 1
ATOM 765 O O . PHE A 1 95 ? -3.528 0.862 -7.569 1.00 95.38 95 PHE A O 1
ATOM 772 N N . ASP A 1 96 ? -5.174 -0.090 -6.374 1.00 95.75 96 ASP A N 1
ATOM 773 C CA . ASP A 1 96 ? -5.710 -0.883 -7.483 1.00 95.75 96 ASP A CA 1
ATOM 774 C C . ASP A 1 96 ? -6.170 0.017 -8.645 1.00 95.75 96 ASP A C 1
ATOM 776 O O . ASP A 1 96 ? -5.940 -0.302 -9.813 1.00 95.75 96 ASP A O 1
ATOM 780 N N . SER A 1 97 ? -6.763 1.173 -8.331 1.00 95.19 97 SER A N 1
ATOM 781 C CA . SER A 1 97 ? -7.171 2.162 -9.336 1.00 95.19 97 SER A CA 1
ATOM 782 C C . SER A 1 97 ? -5.962 2.799 -10.024 1.00 95.19 97 SER A C 1
ATOM 784 O O . SER A 1 97 ? -5.906 2.840 -11.250 1.00 95.19 97 SER A O 1
ATOM 786 N N . ALA A 1 98 ? -4.969 3.242 -9.249 1.00 93.31 98 ALA A N 1
ATOM 787 C CA . ALA A 1 98 ? -3.776 3.891 -9.774 1.00 93.31 98 ALA A CA 1
ATOM 788 C C . ALA A 1 98 ? -2.935 2.930 -10.632 1.00 93.31 98 ALA A C 1
ATOM 790 O O . ALA A 1 98 ? -2.525 3.291 -11.733 1.00 93.31 98 ALA A O 1
ATOM 791 N N . VAL A 1 99 ? -2.751 1.677 -10.205 1.00 94.06 99 VAL A N 1
ATOM 792 C CA . VAL A 1 99 ? -2.080 0.655 -11.025 1.00 94.06 99 VAL A CA 1
ATOM 793 C C . VAL A 1 99 ? -2.850 0.382 -12.314 1.00 94.06 99 VAL A C 1
ATOM 795 O O . VAL A 1 99 ? -2.233 0.248 -13.368 1.00 94.06 99 VAL A O 1
ATOM 798 N N . SER A 1 100 ? -4.183 0.327 -12.259 1.00 93.44 100 SER A N 1
ATOM 799 C CA . SER A 1 100 ? -4.998 0.125 -13.458 1.00 93.44 100 SER A CA 1
ATOM 800 C C . SER A 1 100 ? -4.925 1.296 -14.444 1.00 93.44 100 SER A C 1
ATOM 802 O O . SER A 1 100 ? -5.127 1.074 -15.638 1.00 93.44 100 SER A O 1
ATOM 804 N N . GLU A 1 101 ? -4.715 2.523 -13.968 1.00 94.44 101 GLU A N 1
ATOM 805 C CA . GLU A 1 101 ? -4.719 3.731 -14.801 1.00 94.44 101 GLU A CA 1
ATOM 806 C C . GLU A 1 101 ? -3.324 4.084 -15.335 1.00 94.44 101 GLU A C 1
ATOM 808 O O . GLU A 1 101 ? -3.184 4.417 -16.512 1.00 94.44 101 GLU A O 1
ATOM 813 N N . PHE A 1 102 ? -2.293 3.966 -14.497 1.00 91.31 102 PHE A N 1
ATOM 814 C CA . PHE A 1 102 ? -0.941 4.456 -14.788 1.00 91.31 102 PHE A CA 1
ATOM 815 C C . PHE A 1 102 ? 0.107 3.342 -14.909 1.00 91.31 102 PHE A C 1
ATOM 817 O O . PHE A 1 102 ? 1.158 3.549 -15.515 1.00 91.31 102 PHE A O 1
ATOM 824 N N . GLY A 1 103 ? -0.179 2.149 -14.384 1.00 92.62 103 GLY A N 1
ATOM 825 C CA . GLY A 1 103 ? 0.776 1.045 -14.310 1.00 92.62 103 GLY A CA 1
ATOM 826 C C . GLY A 1 103 ? 1.727 1.158 -13.118 1.00 92.62 103 GLY A C 1
ATOM 827 O O . GLY A 1 103 ? 2.034 2.242 -12.627 1.00 92.62 103 GLY A O 1
ATOM 828 N N . ILE A 1 104 ? 2.209 0.012 -12.636 1.00 92.00 104 ILE A N 1
ATOM 829 C CA . ILE A 1 104 ? 2.942 -0.062 -11.366 1.00 92.00 104 ILE A CA 1
ATOM 830 C C . ILE A 1 104 ? 4.280 0.696 -11.371 1.00 92.00 104 ILE A C 1
ATOM 832 O O . ILE A 1 104 ? 4.633 1.308 -10.368 1.00 92.00 104 ILE A O 1
ATOM 836 N N . VAL A 1 105 ? 4.991 0.719 -12.501 1.00 90.31 105 VAL A N 1
ATOM 837 C CA . VAL A 1 105 ? 6.284 1.417 -12.621 1.00 90.31 105 VAL A CA 1
ATOM 838 C C . VAL A 1 105 ? 6.117 2.925 -12.405 1.00 90.31 105 VAL A C 1
ATOM 840 O O . VAL A 1 105 ? 6.827 3.508 -11.593 1.00 90.31 105 VAL A O 1
ATOM 843 N N . ALA A 1 106 ? 5.113 3.542 -13.039 1.00 88.75 106 ALA A N 1
ATOM 844 C CA . ALA A 1 106 ? 4.840 4.974 -12.886 1.00 88.75 106 ALA A CA 1
ATOM 845 C C . ALA A 1 106 ? 4.456 5.350 -11.443 1.00 88.75 106 ALA A C 1
ATOM 847 O O . ALA A 1 106 ? 4.788 6.434 -10.963 1.00 88.75 106 ALA A O 1
ATOM 848 N N . LEU A 1 107 ? 3.773 4.444 -10.729 1.00 88.12 107 LEU A N 1
ATOM 849 C CA . LEU A 1 107 ? 3.472 4.634 -9.309 1.00 88.12 107 LEU A CA 1
ATOM 850 C C . LEU A 1 107 ? 4.748 4.620 -8.463 1.00 88.12 107 LEU A C 1
ATOM 852 O O . LEU A 1 107 ? 4.892 5.470 -7.588 1.00 88.12 107 LEU A O 1
ATOM 856 N N . MET A 1 108 ? 5.651 3.667 -8.702 1.00 87.25 108 MET A N 1
ATOM 857 C CA . MET A 1 108 ? 6.904 3.540 -7.949 1.00 87.25 108 MET A CA 1
ATOM 858 C C . MET A 1 108 ? 7.848 4.725 -8.176 1.00 87.25 108 MET A C 1
ATOM 860 O O . MET A 1 108 ? 8.488 5.173 -7.227 1.00 87.25 108 MET A O 1
ATOM 864 N N . ASP A 1 109 ? 7.861 5.289 -9.386 1.00 86.50 109 ASP A N 1
ATOM 865 C CA . ASP A 1 109 ? 8.623 6.501 -9.719 1.00 86.50 109 ASP A CA 1
ATOM 866 C C . ASP A 1 109 ? 8.022 7.787 -9.115 1.00 86.50 109 ASP A C 1
ATOM 868 O O . ASP A 1 109 ? 8.626 8.860 -9.187 1.00 86.50 109 ASP A O 1
ATOM 872 N N . GLY A 1 110 ? 6.842 7.698 -8.491 1.00 80.50 110 GLY A N 1
ATOM 873 C CA . GLY A 1 110 ? 6.173 8.829 -7.851 1.00 80.50 110 GLY A CA 1
ATOM 874 C C . GLY A 1 110 ? 5.508 9.800 -8.831 1.00 80.50 110 GLY A C 1
ATOM 875 O O . GLY A 1 110 ? 5.124 10.891 -8.429 1.00 80.50 110 GLY A O 1
ATOM 876 N N . GLU A 1 111 ? 5.331 9.430 -10.103 1.00 79.00 111 GLU A N 1
ATOM 877 C CA . GLU A 1 111 ? 4.758 10.316 -11.134 1.00 79.00 111 GLU A CA 1
ATOM 878 C C . GLU A 1 111 ? 3.240 10.545 -10.981 1.00 79.00 111 GLU A C 1
ATOM 880 O O . GLU A 1 111 ? 2.654 11.378 -11.674 1.00 79.00 111 GLU A O 1
ATOM 885 N N . VAL A 1 112 ? 2.598 9.790 -10.088 1.00 71.75 112 VAL A N 1
ATOM 886 C CA . VAL A 1 112 ? 1.139 9.731 -9.905 1.00 71.75 112 VAL A CA 1
ATOM 887 C C . VAL A 1 112 ? 0.663 10.520 -8.671 1.00 71.75 112 VAL A C 1
ATOM 889 O O . VAL A 1 112 ? -0.542 10.726 -8.508 1.00 71.75 112 VAL A O 1
ATOM 892 N N . PHE A 1 113 ? 1.585 10.978 -7.816 1.00 64.00 113 PHE A N 1
ATOM 893 C CA . PHE A 1 113 ? 1.299 11.559 -6.496 1.00 64.00 113 PHE A CA 1
ATOM 894 C C . PHE A 1 113 ? 1.608 13.056 -6.408 1.00 64.00 113 PHE A C 1
ATOM 896 O O . PHE A 1 113 ? 2.628 13.501 -6.980 1.00 64.00 113 PHE A O 1
#

Radius of gyration: 16.63 Å; chains: 1; bounding box: 53×42×34 Å

Foldseek 3Di:
DDDDPPPPPPPDPPDPPFPQDQDQDPNDTDGDRPDPQKDWDPPWDWDDDPVFIWTWTWMATPPGQWIWTWIATPVRQIDTDPDTHRDSVVNVVVVVVCCVPPNDVCVSVVVSD

Sequence (113 aa):
MLEKPLAHQWLQPTLDKVGIIRLTVTGRVIMIIDDSDYVYSTLCKTFEDDSVTVDVIVYKENEGSKWLLCLVEQDWGIMHCDTPFDTDKQALDFFDSAVSEFGIVALMDGEVF